Protein AF-A0AAE9ZGK3-F1 (afdb_monomer_lite)

Organism: NCBI:txid1866326

Radius of gyration: 27.63 Å; chains: 1; bounding box: 53×59×61 Å

Secondary structure (DSSP, 8-state):
----HHHHHHHHHHHHTT--HHHHHHHH-S--HHHHHHHHHHTT-------------------------PPP--------------------TTS--B-TTT--TTB---EES-TTSTT-EE--PBPPTTSSS-HHHHHHH---------------THHHHTTTTT-

InterPro domains:
  IPR011681 GcrA cell cycle regulator [PF07750] (1-151)

pLDDT: mean 72.18, std 19.48, range [35.88, 93.75]

Foldseek 3Di:
DDCDPVNVVLLVVVVVVVDQLCVSCVVSDPDHSVNSVVSCVVVVVPDDDDPPDPPPDDDDDDDDDDDDDDDPPPPPPPPPPPPPPPPDQPCPPVNDAAAPVNADQQFAQQWDDDPVDPPIGGSGHGPDVPGNHNPVVCPVVDDDPPPPPPPVPPPPPVVVVVVVVVD

Sequence (167 aa):
MAWTDERVELLKTLWAEGLSAAQIANKMGGVTRNAVIGKVHRLGLSGRATPAKPQRGCAPTAVRKEETVVKPERAELRPVIPEPDSIAPLVLDSGDKTTVNTIKNNMCKWPIGDPAKDDFHFCGQPAMVGKSYCSHHARMAFQPPQRRDRTEVRRPAAQLERRRAAG

Structure (mmCIF, N/CA/C/O backbone):
data_AF-A0AAE9ZGK3-F1
#
_entry.id   AF-A0AAE9ZGK3-F1
#
loop_
_atom_site.group_PDB
_atom_site.id
_atom_site.type_symbol
_atom_site.label_atom_id
_atom_site.label_alt_id
_atom_site.label_comp_id
_atom_site.label_asym_id
_atom_site.label_entity_id
_atom_site.label_seq_id
_atom_site.pdbx_PDB_ins_code
_atom_site.Cartn_x
_atom_site.Cartn_y
_atom_site.Cartn_z
_atom_site.occupancy
_atom_site.B_iso_or_equiv
_atom_site.auth_seq_id
_atom_site.auth_comp_id
_atom_site.auth_asym_id
_atom_site.auth_atom_id
_atom_site.pdbx_PDB_model_num
ATOM 1 N N . MET A 1 1 ? 4.025 3.286 21.930 1.00 57.56 1 MET A N 1
ATOM 2 C CA . MET A 1 1 ? 2.549 3.440 21.912 1.00 57.56 1 MET A CA 1
ATOM 3 C C . MET A 1 1 ? 1.913 2.086 21.647 1.00 57.56 1 MET A C 1
ATOM 5 O O . MET A 1 1 ? 1.696 1.725 20.497 1.00 57.56 1 MET A O 1
ATOM 9 N N . ALA A 1 2 ? 1.686 1.312 22.705 1.00 74.69 2 ALA A N 1
ATOM 10 C CA . ALA A 1 2 ? 1.022 0.020 22.605 1.00 74.69 2 ALA A CA 1
ATOM 11 C C . ALA A 1 2 ? -0.498 0.200 22.729 1.00 74.69 2 ALA A C 1
ATOM 13 O O . ALA A 1 2 ? -0.973 1.074 23.459 1.00 74.69 2 ALA A O 1
ATOM 14 N N . TRP A 1 3 ? -1.252 -0.620 22.000 1.00 82.25 3 TRP A N 1
ATOM 15 C CA . TRP A 1 3 ? -2.676 -0.812 22.250 1.00 82.25 3 TRP A CA 1
ATOM 16 C C . TRP A 1 3 ? -2.807 -1.685 23.495 1.00 82.25 3 TRP A C 1
ATOM 18 O O . TRP A 1 3 ? -2.799 -2.904 23.367 1.0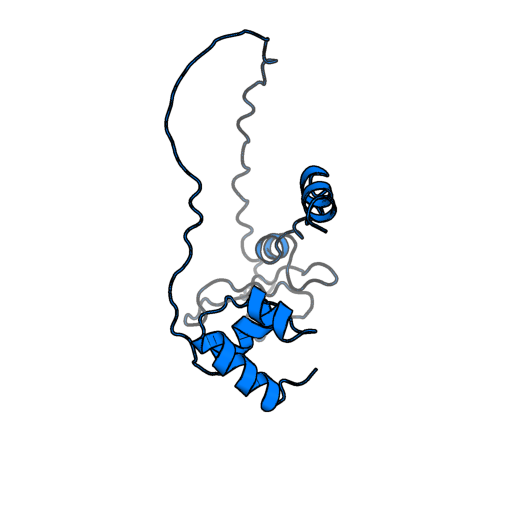0 82.25 3 TRP A O 1
ATOM 28 N N . THR A 1 4 ? -2.846 -1.055 24.668 1.00 90.88 4 THR A N 1
ATOM 29 C CA . THR A 1 4 ? -3.121 -1.734 25.940 1.00 90.88 4 THR A CA 1
ATOM 30 C C . THR A 1 4 ? -4.542 -2.290 25.936 1.00 90.88 4 THR A C 1
ATOM 32 O O . THR A 1 4 ? -5.416 -1.741 25.256 1.00 90.88 4 THR A O 1
ATOM 35 N N . ASP A 1 5 ? -4.782 -3.361 26.686 1.00 87.94 5 ASP A N 1
ATOM 36 C CA . ASP A 1 5 ? -6.101 -3.993 26.780 1.00 87.94 5 ASP A CA 1
ATOM 37 C C . ASP A 1 5 ? -7.182 -3.008 27.249 1.00 87.94 5 ASP A C 1
ATOM 39 O O . ASP A 1 5 ? -8.222 -2.905 26.603 1.00 87.94 5 ASP A O 1
ATOM 43 N N . GLU A 1 6 ? -6.872 -2.141 28.220 1.00 90.50 6 GLU A N 1
ATOM 44 C CA . GLU A 1 6 ? -7.752 -1.044 28.665 1.00 90.50 6 GLU A CA 1
ATOM 45 C C . GLU A 1 6 ? -8.191 -0.123 27.509 1.00 90.50 6 GLU A C 1
ATOM 47 O O . GLU A 1 6 ? -9.352 0.274 27.394 1.00 90.50 6 GLU A O 1
ATOM 52 N N . ARG A 1 7 ? -7.271 0.204 26.588 1.00 91.38 7 ARG A N 1
ATOM 53 C CA . ARG A 1 7 ? -7.578 1.035 25.410 1.00 91.38 7 ARG A CA 1
ATOM 54 C C . ARG A 1 7 ? -8.396 0.280 24.372 1.00 91.38 7 ARG A C 1
ATOM 56 O O . ARG A 1 7 ? -9.147 0.901 23.620 1.00 91.38 7 ARG A O 1
ATOM 63 N N . VAL A 1 8 ? -8.231 -1.037 24.287 1.00 92.06 8 VAL A N 1
ATOM 64 C CA . VAL A 1 8 ? -9.017 -1.894 23.394 1.00 92.06 8 VAL A CA 1
ATOM 65 C C . VAL A 1 8 ? -10.446 -2.049 23.907 1.00 92.06 8 VAL A C 1
ATOM 67 O O . VAL A 1 8 ? -11.375 -2.002 23.101 1.00 92.06 8 VAL A O 1
ATOM 70 N N . GLU A 1 9 ? -10.636 -2.185 25.215 1.00 93.00 9 GLU A N 1
ATOM 71 C CA . GLU A 1 9 ? -11.960 -2.202 25.841 1.00 93.00 9 GLU A CA 1
ATOM 72 C C . GLU A 1 9 ? -12.675 -0.865 25.663 1.00 93.00 9 GLU A C 1
ATOM 74 O O . GLU A 1 9 ? -13.785 -0.835 25.133 1.00 93.00 9 GLU A O 1
ATOM 79 N N . LEU A 1 10 ? -12.001 0.251 25.960 1.00 91.69 10 LEU A N 1
ATOM 80 C CA . LEU A 1 10 ? -12.545 1.590 25.721 1.00 91.69 10 LEU A CA 1
ATOM 81 C C . LEU A 1 10 ? -12.930 1.792 24.245 1.00 91.69 10 LEU A C 1
ATOM 83 O O . LEU A 1 10 ? -13.992 2.333 23.943 1.00 91.69 10 LEU A O 1
ATOM 87 N N . LEU A 1 11 ? -12.097 1.320 23.309 1.00 92.81 11 LEU A N 1
ATOM 88 C CA . LEU A 1 11 ? -12.406 1.345 21.880 1.00 92.81 11 LEU A CA 1
ATOM 89 C C . LEU A 1 11 ? -13.684 0.558 21.558 1.00 92.81 11 LEU A C 1
ATOM 91 O O . LEU A 1 11 ? -14.511 1.060 20.801 1.00 92.81 11 LEU A O 1
ATOM 95 N N . LYS A 1 12 ? -13.848 -0.652 22.107 1.00 91.81 12 LYS A N 1
ATOM 96 C CA . LYS A 1 12 ? -15.049 -1.481 21.904 1.00 91.81 12 LYS A CA 1
ATOM 97 C C . LYS A 1 12 ? -16.301 -0.777 22.427 1.00 91.81 12 LYS A C 1
ATOM 99 O O . LYS A 1 12 ? -17.287 -0.717 21.696 1.00 91.81 12 LYS A O 1
ATOM 104 N N . THR A 1 13 ? -16.238 -0.190 23.621 1.00 92.81 13 THR A N 1
ATOM 105 C CA . THR A 1 13 ? -17.356 0.550 24.228 1.00 92.81 13 THR A CA 1
ATOM 106 C C . THR A 1 13 ? -17.749 1.758 23.380 1.00 92.81 13 THR A C 1
ATOM 108 O O . THR A 1 13 ? -18.895 1.869 22.952 1.00 92.81 13 THR A O 1
ATOM 111 N N . LEU A 1 14 ? -16.786 2.613 23.020 1.00 91.25 14 LEU A N 1
ATOM 112 C CA . LEU A 1 14 ? -17.048 3.807 22.205 1.00 91.25 14 LEU A CA 1
ATOM 113 C C . LEU A 1 14 ? -17.508 3.462 20.776 1.00 91.25 14 LEU A C 1
ATOM 115 O O . LEU A 1 14 ? -18.253 4.219 20.150 1.00 91.25 14 LEU A O 1
ATOM 119 N N . TRP A 1 15 ? -17.054 2.329 20.239 1.00 89.38 15 TRP A N 1
ATOM 120 C CA . TRP A 1 15 ? -17.507 1.826 18.945 1.00 89.38 15 TRP A CA 1
ATOM 121 C C . TRP A 1 15 ? -18.947 1.305 19.010 1.00 89.38 15 TRP A C 1
ATOM 123 O O . TRP A 1 15 ? -19.732 1.598 18.108 1.00 89.38 15 TRP A O 1
ATOM 133 N N . ALA A 1 16 ? -19.317 0.608 20.089 1.00 88.44 16 ALA A N 1
ATOM 134 C CA . ALA A 1 16 ? -20.690 0.172 20.348 1.00 88.44 16 ALA A CA 1
ATOM 135 C C . ALA A 1 16 ? -21.645 1.362 20.561 1.00 88.44 16 ALA A C 1
ATOM 137 O O . ALA A 1 16 ? -22.758 1.352 20.039 1.00 88.44 16 ALA A O 1
ATOM 138 N N . GLU A 1 17 ? -21.178 2.435 21.213 1.00 89.12 17 GLU A N 1
ATOM 139 C CA . GLU A 1 17 ? -21.882 3.728 21.305 1.00 89.12 17 GLU A CA 1
ATOM 140 C C . GLU A 1 17 ? -22.095 4.398 19.929 1.00 89.12 17 GLU A C 1
ATOM 142 O O . GLU A 1 17 ? -22.883 5.336 19.794 1.00 89.12 17 GLU A O 1
ATOM 147 N N . GLY A 1 18 ? -21.414 3.928 18.877 1.00 88.25 18 GLY A N 1
ATOM 148 C CA . GLY A 1 18 ? -21.584 4.414 17.510 1.00 88.25 18 GLY A CA 1
ATOM 149 C C . GLY A 1 18 ? -20.804 5.687 17.185 1.00 88.25 18 GLY A C 1
ATOM 150 O O . GLY A 1 18 ? -21.135 6.372 16.211 1.00 88.25 18 GLY A O 1
ATOM 151 N N . LEU A 1 19 ? -19.775 6.012 17.972 1.00 88.94 19 LEU A N 1
ATOM 152 C CA . LEU A 1 19 ? -18.897 7.152 17.715 1.00 88.94 19 LEU A CA 1
ATOM 153 C C . LEU A 1 19 ? -18.053 6.926 16.456 1.00 88.94 19 LEU A C 1
ATOM 155 O O . LEU A 1 19 ? -17.596 5.824 16.154 1.00 88.94 19 LEU A O 1
ATOM 159 N N . SER A 1 20 ? -17.788 8.005 15.722 1.00 90.75 20 SER A N 1
ATOM 160 C CA . SER A 1 20 ? -16.892 7.943 14.568 1.00 90.75 20 SER A CA 1
ATOM 161 C C . SER A 1 20 ? -15.437 7.758 15.006 1.00 90.75 20 SER A C 1
ATOM 163 O O . SER A 1 20 ? -15.005 8.269 16.040 1.00 90.75 20 SER A O 1
ATOM 165 N N . ALA A 1 21 ? -14.621 7.119 14.163 1.00 90.56 21 ALA A N 1
ATOM 166 C CA . ALA A 1 21 ? -13.204 6.887 14.457 1.00 90.56 21 ALA A CA 1
ATOM 167 C C . ALA A 1 21 ? -12.408 8.167 14.796 1.00 90.56 21 ALA A C 1
ATOM 169 O O . ALA A 1 21 ? -11.432 8.109 15.539 1.00 90.56 21 ALA A O 1
ATOM 170 N N . ALA A 1 22 ? -12.815 9.329 14.268 1.00 89.38 22 ALA A N 1
ATOM 171 C CA . ALA A 1 22 ? -12.191 10.611 14.597 1.00 89.38 22 ALA A CA 1
ATOM 172 C C . ALA A 1 22 ? -12.549 11.086 16.017 1.00 89.38 22 ALA A C 1
ATOM 174 O O . ALA A 1 22 ? -11.681 11.566 16.740 1.00 89.38 22 ALA A O 1
ATOM 175 N N . GLN A 1 23 ? -13.804 10.912 16.440 1.00 91.50 23 GLN A N 1
ATOM 176 C CA . GLN A 1 23 ? -14.240 11.235 17.803 1.00 91.50 23 GLN A CA 1
ATOM 177 C C . GLN A 1 23 ? -13.585 10.309 18.830 1.00 91.50 23 GLN A C 1
ATOM 179 O O . GLN A 1 23 ? -13.132 10.775 19.873 1.00 91.50 23 GLN A O 1
ATOM 184 N N . ILE A 1 24 ? -13.475 9.019 18.508 1.00 92.38 24 ILE A N 1
ATOM 185 C CA . ILE A 1 24 ? -12.798 8.032 19.357 1.00 92.38 24 ILE A CA 1
ATOM 186 C C . ILE A 1 24 ? -11.315 8.387 19.514 1.00 92.38 24 ILE A C 1
ATOM 188 O O . ILE A 1 24 ? -10.791 8.364 20.623 1.00 92.38 24 ILE A O 1
ATOM 192 N N . ALA A 1 25 ? -10.646 8.785 18.428 1.00 92.06 25 ALA A N 1
ATOM 193 C CA . ALA A 1 25 ? -9.254 9.222 18.484 1.00 92.06 25 ALA A CA 1
ATOM 194 C C . ALA A 1 25 ? -9.052 10.430 19.420 1.00 92.06 25 ALA A C 1
ATOM 196 O O . ALA A 1 25 ? -8.116 10.440 20.220 1.00 92.06 25 ALA A O 1
ATOM 197 N N . ASN A 1 26 ? -9.968 11.405 19.372 1.00 91.69 26 ASN A N 1
ATOM 198 C CA . ASN A 1 26 ? -9.938 12.571 20.259 1.00 91.69 26 ASN A CA 1
ATOM 199 C C . ASN A 1 26 ? -10.180 12.196 21.730 1.00 91.69 26 ASN A C 1
ATOM 201 O O . ASN A 1 26 ? -9.506 12.737 22.600 1.00 91.69 26 ASN A O 1
ATOM 205 N N . LYS A 1 27 ? -11.105 11.264 22.012 1.00 89.69 27 LYS A N 1
ATOM 206 C CA . LYS A 1 27 ? -11.385 10.787 23.380 1.00 89.69 27 LYS A CA 1
ATOM 207 C C . LYS A 1 27 ? -10.231 9.973 23.975 1.00 89.69 27 LYS A C 1
ATOM 209 O O . LYS A 1 27 ? -9.929 10.131 25.149 1.00 89.69 27 LYS A O 1
ATOM 214 N N . MET A 1 28 ? -9.593 9.105 23.186 1.00 88.56 28 MET A N 1
ATOM 215 C CA . MET A 1 28 ? -8.525 8.221 23.680 1.00 88.56 28 MET A CA 1
ATOM 216 C C . MET A 1 28 ? -7.158 8.904 23.808 1.00 88.56 28 MET A C 1
ATOM 218 O O . MET A 1 28 ? -6.302 8.392 24.534 1.00 88.56 28 MET A O 1
ATOM 222 N N . GLY A 1 29 ? -6.948 10.019 23.095 1.00 87.88 29 GLY A N 1
ATOM 223 C CA . GLY A 1 29 ? -5.726 10.827 23.128 1.00 87.88 29 GLY A CA 1
ATOM 224 C C . GLY A 1 29 ? -4.482 10.108 22.583 1.00 87.88 29 GLY A C 1
ATOM 225 O O . GLY A 1 29 ? -4.248 8.928 22.825 1.00 87.88 29 GLY A O 1
ATOM 226 N N . GLY A 1 30 ? -3.636 10.795 21.812 1.00 87.62 30 GLY A N 1
ATOM 227 C CA . GLY A 1 30 ? -2.372 10.206 21.333 1.00 87.62 30 GLY A CA 1
ATOM 228 C C . GLY A 1 30 ? -2.521 9.032 20.349 1.00 87.62 30 GLY A C 1
ATOM 229 O O . GLY A 1 30 ? -1.564 8.297 20.121 1.00 87.62 30 GLY A O 1
ATOM 230 N N . VAL A 1 31 ? -3.703 8.853 19.753 1.00 90.00 31 VAL A N 1
ATOM 231 C CA . VAL A 1 31 ? -3.963 7.921 18.646 1.00 90.00 31 VAL A CA 1
ATOM 232 C C . VAL A 1 31 ? -4.606 8.679 17.487 1.00 90.00 31 VAL A C 1
ATOM 234 O O . VAL A 1 31 ? -5.396 9.595 17.691 1.00 90.00 31 VAL A O 1
ATOM 237 N N . THR A 1 32 ? -4.263 8.323 16.248 1.00 92.12 32 THR A N 1
ATOM 238 C CA . THR A 1 32 ? -4.848 8.958 15.057 1.00 92.12 32 THR A CA 1
ATOM 239 C C . THR A 1 32 ? -6.127 8.243 14.624 1.00 92.12 32 THR A C 1
ATOM 241 O O . THR A 1 32 ? -6.309 7.054 14.894 1.00 92.12 32 THR A O 1
ATOM 244 N N . ARG A 1 33 ? -6.995 8.930 13.865 1.00 92.12 33 ARG A N 1
ATOM 245 C CA . ARG A 1 33 ? -8.192 8.327 13.238 1.00 92.12 33 ARG A CA 1
ATOM 246 C C . ARG A 1 33 ? -7.866 7.010 12.519 1.00 92.12 33 ARG A C 1
ATOM 248 O O . ARG A 1 33 ? -8.598 6.035 12.654 1.00 92.12 33 ARG A O 1
ATOM 255 N N . ASN A 1 34 ? -6.764 6.976 11.768 1.00 93.62 34 ASN A N 1
ATOM 256 C CA . ASN A 1 34 ? -6.371 5.801 10.990 1.00 93.62 34 ASN A CA 1
ATOM 257 C C . ASN A 1 34 ? -5.897 4.649 11.884 1.00 93.62 34 ASN A C 1
ATOM 259 O O . ASN A 1 34 ? -6.162 3.492 11.566 1.00 93.62 34 ASN A O 1
ATOM 263 N N . ALA A 1 35 ? -5.253 4.950 13.017 1.00 92.94 35 ALA A N 1
ATOM 264 C CA . ALA A 1 35 ? -4.888 3.934 13.999 1.00 92.94 35 ALA A CA 1
ATOM 265 C C . ALA A 1 35 ? -6.136 3.253 14.584 1.00 92.94 35 ALA A C 1
ATOM 267 O O . ALA A 1 35 ? -6.162 2.029 14.695 1.00 92.94 35 ALA A O 1
ATOM 268 N N . VAL A 1 36 ? -7.183 4.031 14.886 1.00 92.19 36 VAL A N 1
ATOM 269 C CA . VAL A 1 36 ? -8.472 3.518 15.381 1.00 92.19 36 VAL A CA 1
ATOM 270 C C . VAL A 1 36 ? -9.141 2.613 14.345 1.00 92.19 36 VAL A C 1
ATOM 272 O O . VAL A 1 36 ? -9.451 1.467 14.660 1.00 92.19 36 VAL A O 1
ATOM 275 N N . ILE A 1 37 ? -9.287 3.074 13.095 1.00 91.50 37 ILE A N 1
ATOM 276 C CA . ILE A 1 37 ? -9.875 2.271 12.001 1.00 91.50 37 ILE A CA 1
ATOM 277 C C . ILE A 1 37 ? -9.100 0.961 11.821 1.00 91.50 37 ILE A C 1
ATOM 279 O O . ILE A 1 37 ? -9.689 -0.117 11.762 1.00 91.50 37 ILE A O 1
ATOM 283 N N . GLY A 1 38 ? -7.768 1.047 11.792 1.00 92.56 38 GLY A N 1
ATOM 284 C CA . GLY A 1 38 ? -6.907 -0.118 11.634 1.00 92.56 38 GLY A CA 1
ATOM 285 C C . GLY A 1 38 ? -6.995 -1.106 12.799 1.00 92.56 38 GLY A C 1
ATOM 286 O O . GLY A 1 38 ? -6.803 -2.299 12.577 1.00 92.56 38 GLY A O 1
ATOM 287 N N . LYS A 1 39 ? -7.271 -0.649 14.027 1.00 92.38 39 LYS A N 1
ATOM 288 C CA . LYS A 1 39 ? -7.459 -1.532 15.188 1.00 92.38 39 LYS A CA 1
ATOM 289 C C . LYS A 1 39 ? -8.847 -2.173 15.189 1.00 92.38 39 LYS A C 1
ATOM 291 O O . LYS A 1 39 ? -8.926 -3.379 15.384 1.00 92.38 39 LYS A O 1
ATOM 296 N N . VAL A 1 40 ? -9.904 -1.414 14.892 1.00 92.56 40 VAL A N 1
ATOM 297 C CA . VAL A 1 40 ? -11.282 -1.930 14.743 1.00 92.56 40 VAL A CA 1
ATOM 298 C C . VAL A 1 40 ? -11.343 -3.026 13.676 1.00 92.56 40 VAL A C 1
ATOM 300 O O . VAL A 1 40 ? -11.910 -4.086 13.928 1.00 92.56 40 VAL A O 1
ATOM 303 N N . HIS A 1 41 ? -10.696 -2.810 12.524 1.00 91.19 41 HIS A N 1
ATOM 304 C CA . HIS A 1 41 ? -10.648 -3.793 11.436 1.00 91.19 41 HIS A CA 1
ATOM 305 C C . HIS A 1 41 ? -9.899 -5.074 11.835 1.00 91.19 41 HIS A C 1
ATOM 307 O O . HIS A 1 41 ? -10.322 -6.170 11.492 1.00 91.19 41 HIS A O 1
ATOM 313 N N . ARG A 1 42 ? -8.806 -4.957 12.603 1.00 92.00 42 ARG A N 1
ATOM 314 C CA . ARG A 1 42 ? -8.065 -6.118 13.134 1.00 92.00 42 ARG A CA 1
ATOM 315 C C . ARG A 1 42 ? -8.839 -6.892 14.202 1.00 92.00 42 ARG A C 1
ATOM 317 O O . ARG A 1 42 ? -8.610 -8.082 14.355 1.00 92.00 42 ARG A O 1
ATOM 324 N N . LEU A 1 43 ? -9.723 -6.218 14.938 1.00 89.19 43 LEU A N 1
ATOM 325 C CA . LEU A 1 43 ? -10.587 -6.824 15.955 1.00 89.19 43 LEU A CA 1
ATOM 326 C C . LEU A 1 43 ? -11.885 -7.409 15.373 1.00 89.19 43 LEU A C 1
ATOM 328 O O . LEU A 1 43 ? -12.699 -7.915 16.137 1.00 89.19 43 LEU A O 1
ATOM 332 N N . GLY A 1 44 ? -12.110 -7.312 14.057 1.00 88.00 44 GLY A N 1
ATOM 333 C CA . GLY A 1 44 ? -13.315 -7.843 13.410 1.00 88.00 44 GLY A CA 1
ATOM 334 C C . GLY A 1 44 ? -14.612 -7.118 13.787 1.00 88.00 44 GLY A C 1
ATOM 335 O O . GLY A 1 44 ? -15.695 -7.615 13.510 1.00 88.00 44 GLY A O 1
ATOM 336 N N . LEU A 1 45 ? -14.532 -5.923 14.385 1.00 80.69 45 LEU A N 1
ATOM 337 C CA . LEU A 1 45 ? -15.695 -5.126 14.817 1.00 80.69 45 LEU A CA 1
ATOM 338 C C . LEU A 1 45 ? -16.363 -4.368 13.647 1.00 80.69 45 LEU A C 1
ATOM 340 O O . LEU A 1 45 ? -17.021 -3.340 13.831 1.00 80.69 45 LEU A O 1
ATOM 344 N N . SER A 1 46 ? -16.156 -4.839 12.417 1.00 66.19 46 SER A N 1
ATOM 345 C CA . SER A 1 46 ? -16.690 -4.259 11.187 1.00 66.19 46 SER A CA 1
ATOM 346 C C . SER A 1 46 ? -18.203 -4.469 11.116 1.00 66.19 46 SER A C 1
ATOM 348 O O . SER A 1 46 ? -18.671 -5.507 10.664 1.00 66.19 46 SER A O 1
ATOM 350 N N . GLY A 1 47 ? -18.962 -3.473 11.582 1.00 66.69 47 GLY A N 1
ATOM 351 C CA . GLY A 1 47 ? -20.419 -3.578 11.713 1.00 66.69 47 GLY A CA 1
ATOM 352 C C . GLY A 1 47 ? -21.179 -2.252 11.777 1.00 66.69 47 GLY A C 1
ATOM 353 O O . GLY A 1 47 ? -22.276 -2.204 12.318 1.00 66.69 47 GLY A O 1
ATOM 354 N N . ARG A 1 48 ? -20.636 -1.160 11.221 1.00 59.34 48 ARG A N 1
ATOM 355 C CA . ARG A 1 48 ? -21.426 0.052 10.937 1.00 59.34 48 ARG A CA 1
ATOM 356 C C . ARG A 1 48 ? -21.103 0.551 9.534 1.00 59.34 48 ARG A C 1
ATOM 358 O O . ARG A 1 48 ? -20.351 1.502 9.334 1.00 59.34 48 ARG A O 1
ATOM 365 N N . ALA A 1 49 ? -21.618 -0.172 8.547 1.00 47.25 49 ALA A N 1
ATOM 366 C CA . ALA A 1 49 ? -21.558 0.243 7.158 1.00 47.25 49 ALA A CA 1
ATOM 367 C C . ALA A 1 49 ? -22.580 1.363 6.924 1.00 47.25 49 ALA A C 1
ATOM 369 O O . ALA A 1 49 ? -23.738 1.118 6.613 1.00 47.25 49 ALA A O 1
ATOM 370 N N . THR A 1 50 ? -22.130 2.606 7.027 1.00 50.34 50 THR A N 1
ATOM 371 C CA . THR A 1 50 ? -22.642 3.657 6.148 1.00 50.34 50 THR A CA 1
ATOM 372 C C . THR A 1 50 ? -21.445 4.382 5.553 1.00 50.34 50 THR A C 1
ATOM 374 O O . THR A 1 50 ? -20.801 5.183 6.237 1.00 50.34 50 THR A O 1
ATOM 377 N N . PRO A 1 51 ? -21.094 4.125 4.280 1.00 46.66 51 PRO A N 1
ATOM 378 C CA . PRO A 1 51 ? -20.289 5.086 3.556 1.00 46.66 51 PRO A CA 1
ATOM 379 C C . PRO A 1 51 ? -21.139 6.352 3.443 1.00 46.66 51 PRO A C 1
ATOM 381 O O . PRO A 1 51 ? -22.125 6.388 2.708 1.00 46.66 51 PRO A O 1
ATOM 384 N N . ALA A 1 52 ? -20.784 7.392 4.196 1.00 45.22 52 ALA A N 1
ATOM 385 C CA . ALA A 1 52 ? -21.278 8.731 3.927 1.00 45.22 52 ALA A CA 1
ATOM 386 C C . ALA A 1 52 ? -20.782 9.107 2.526 1.00 45.22 52 ALA A C 1
ATOM 388 O O . ALA A 1 52 ? -19.639 9.526 2.335 1.00 45.22 52 ALA A O 1
ATOM 389 N N . LYS A 1 53 ? -21.636 8.869 1.528 1.00 48.88 53 LYS A N 1
ATOM 390 C CA . LYS A 1 53 ? -21.484 9.386 0.175 1.00 48.88 53 LYS A CA 1
ATOM 391 C C . LYS A 1 53 ? -21.253 10.892 0.329 1.00 48.88 53 LYS A C 1
ATOM 393 O O . LYS A 1 53 ? -22.083 11.541 0.966 1.00 48.88 53 LYS A O 1
ATOM 398 N N . PRO A 1 54 ? -20.155 11.475 -0.182 1.00 42.19 54 PRO A N 1
ATOM 399 C CA . PRO A 1 54 ? -20.061 12.920 -0.225 1.00 42.19 54 PRO A CA 1
ATOM 400 C C . PRO A 1 54 ? -21.189 13.397 -1.143 1.00 42.19 54 PRO A C 1
ATOM 402 O O . PRO A 1 54 ? -21.092 13.270 -2.364 1.00 42.19 54 PRO A O 1
ATOM 405 N N . GLN A 1 55 ? -22.283 13.899 -0.565 1.00 47.28 55 GLN A N 1
ATOM 406 C CA . GLN A 1 55 ? -23.255 14.695 -1.300 1.00 47.28 55 GLN A CA 1
ATOM 407 C C . GLN A 1 55 ? -22.540 15.983 -1.712 1.00 47.28 55 GLN A C 1
ATOM 409 O O . GLN A 1 55 ? -22.611 17.006 -1.039 1.00 47.28 55 GLN A O 1
ATOM 414 N N . ARG A 1 56 ? -21.829 15.936 -2.841 1.00 46.94 56 ARG A N 1
ATOM 415 C CA . ARG A 1 56 ? -21.736 17.122 -3.684 1.00 46.94 56 ARG A CA 1
ATOM 416 C C . ARG A 1 56 ? -23.150 17.317 -4.209 1.00 46.94 56 ARG A C 1
ATOM 418 O O . ARG A 1 56 ? -23.601 16.546 -5.053 1.00 46.94 56 ARG A O 1
ATOM 425 N N . GLY A 1 57 ? -23.871 18.254 -3.601 1.00 39.56 57 GLY A N 1
ATOM 426 C CA . GLY A 1 57 ? -25.177 18.673 -4.076 1.00 39.56 57 GLY A CA 1
ATOM 427 C C . GLY A 1 57 ? -25.057 19.066 -5.541 1.00 39.56 57 GLY A C 1
ATOM 428 O O . GLY A 1 57 ? -24.364 20.021 -5.880 1.00 39.56 57 GLY A O 1
ATOM 429 N N . CYS A 1 58 ? -25.694 18.286 -6.402 1.00 40.28 58 CYS A N 1
ATOM 430 C CA . CYS A 1 58 ? -26.091 18.744 -7.713 1.00 40.28 58 CYS A CA 1
ATOM 431 C C . CYS A 1 58 ? -27.459 19.395 -7.506 1.00 40.28 58 CYS A C 1
ATOM 433 O O . CYS A 1 58 ? -28.408 18.714 -7.123 1.00 40.28 58 CYS A O 1
ATOM 435 N N . ALA A 1 59 ? -27.535 20.708 -7.690 1.00 41.19 59 ALA A N 1
ATOM 436 C CA . ALA A 1 59 ? -28.787 21.399 -7.951 1.00 41.19 59 ALA A CA 1
ATOM 437 C C . ALA A 1 59 ? -28.627 22.075 -9.322 1.00 41.19 59 ALA A C 1
ATOM 439 O O . ALA A 1 59 ? -27.681 22.851 -9.494 1.00 41.19 59 ALA A O 1
ATOM 440 N N . PRO A 1 60 ? -29.472 21.749 -10.314 1.00 48.53 60 PRO A N 1
ATOM 441 C CA . PRO A 1 60 ? -29.442 22.379 -11.618 1.00 48.53 60 PRO A CA 1
ATOM 442 C C . PRO A 1 60 ? -30.312 23.634 -11.567 1.00 48.53 60 PRO A C 1
ATOM 444 O O . PRO A 1 60 ? -31.521 23.545 -11.394 1.00 48.53 60 PRO A O 1
ATOM 447 N N . THR A 1 61 ? -29.716 24.804 -11.760 1.00 38.75 61 THR A N 1
ATOM 448 C CA . THR A 1 61 ? -30.479 25.999 -12.135 1.00 38.75 61 THR A CA 1
ATOM 449 C C . THR A 1 61 ? -29.633 26.845 -13.061 1.00 38.75 61 THR A C 1
ATOM 451 O O . THR A 1 61 ? -28.648 27.462 -12.661 1.00 38.75 61 THR A O 1
ATOM 454 N N . ALA A 1 62 ? -30.029 26.821 -14.328 1.00 48.88 62 ALA A N 1
ATOM 455 C CA . ALA A 1 62 ? -29.617 27.776 -15.329 1.00 48.88 62 ALA A CA 1
ATOM 456 C C . ALA A 1 62 ? -30.179 29.155 -14.972 1.00 48.88 62 ALA A C 1
ATOM 458 O O . ALA A 1 62 ? -31.389 29.282 -14.826 1.00 48.88 62 ALA A O 1
ATOM 459 N N . VAL A 1 63 ? -29.323 30.179 -14.928 1.00 41.16 63 VAL A N 1
ATOM 460 C CA . VAL A 1 63 ? -29.661 31.512 -15.442 1.00 41.16 63 VAL A CA 1
ATOM 461 C C . VAL A 1 63 ? -28.402 32.101 -16.077 1.00 41.16 63 VAL A C 1
ATOM 463 O O . VAL A 1 63 ? -27.389 32.338 -15.424 1.00 41.16 63 VAL A O 1
ATOM 466 N N . ARG A 1 64 ? -28.490 32.277 -17.393 1.00 49.62 64 ARG A N 1
ATOM 467 C CA . ARG A 1 64 ? -27.566 32.988 -18.277 1.00 49.62 64 ARG A CA 1
ATOM 468 C C . ARG A 1 64 ? -27.574 34.478 -17.928 1.00 49.62 64 ARG A C 1
ATOM 470 O O . ARG A 1 64 ? -28.646 35.074 -17.886 1.00 49.62 64 ARG A O 1
ATOM 477 N N . LYS A 1 65 ? -26.397 35.095 -17.809 1.00 35.88 65 LYS A N 1
ATOM 478 C CA . LYS A 1 65 ? -26.226 36.483 -18.244 1.00 35.88 65 LYS A CA 1
ATOM 479 C C . LYS A 1 65 ? -24.876 36.655 -18.933 1.00 35.88 65 LYS A C 1
ATOM 481 O O . LYS A 1 65 ? -23.826 36.347 -18.381 1.00 35.88 65 LYS A O 1
ATOM 486 N N . GLU A 1 66 ? -24.998 37.053 -20.187 1.00 45.66 66 GLU A N 1
ATOM 487 C CA . GLU A 1 66 ? -23.967 37.492 -21.113 1.00 45.66 66 GLU A CA 1
ATOM 488 C C . GLU A 1 66 ? -23.339 38.781 -20.585 1.00 45.66 66 GLU A C 1
ATOM 490 O O . GLU A 1 66 ? -24.066 39.738 -20.340 1.00 45.66 66 GLU A O 1
ATOM 495 N N . GLU A 1 67 ? -22.015 38.819 -20.450 1.00 45.56 67 GLU A N 1
ATOM 496 C CA . GLU A 1 67 ? -21.258 40.062 -20.572 1.00 45.56 67 GLU A CA 1
ATOM 497 C C . GLU A 1 67 ? -19.842 39.750 -21.070 1.00 45.56 67 GLU A C 1
ATOM 499 O O . GLU A 1 67 ? -19.150 38.837 -20.618 1.00 45.56 67 GLU A O 1
ATOM 504 N N . THR A 1 68 ? -19.498 40.470 -22.125 1.00 49.66 68 THR A N 1
ATO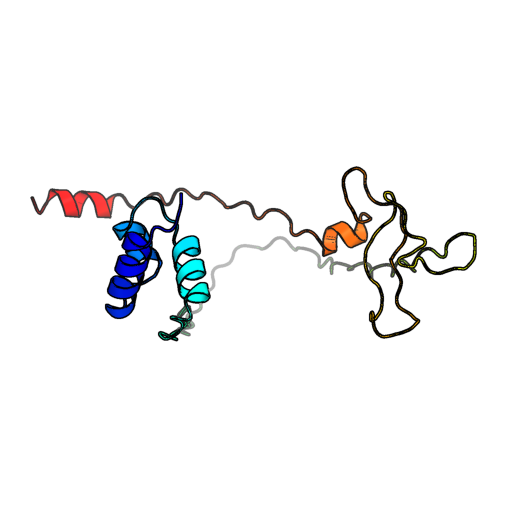M 505 C CA . THR A 1 68 ? -18.412 40.271 -23.074 1.00 49.66 68 THR A CA 1
ATOM 506 C C . THR A 1 68 ? -17.084 40.790 -22.539 1.00 49.66 68 THR A C 1
ATOM 508 O O . THR A 1 68 ? -16.973 41.984 -22.279 1.00 49.66 68 THR A O 1
ATOM 511 N N . VAL A 1 69 ? -16.045 39.949 -22.501 1.00 44.72 69 VAL A N 1
ATOM 512 C CA . VAL A 1 69 ? -14.646 40.400 -22.599 1.00 44.72 69 VAL A CA 1
ATOM 513 C C . VAL A 1 69 ? -13.868 39.400 -23.453 1.00 44.72 69 VAL A C 1
ATOM 515 O O . VAL A 1 69 ? -13.927 38.188 -23.253 1.00 44.72 69 VAL A O 1
ATOM 518 N N . VAL A 1 70 ? -13.184 39.950 -24.452 1.00 47.94 70 VAL A N 1
ATOM 519 C CA . VAL A 1 70 ? -12.468 39.278 -25.535 1.00 47.94 70 VAL A CA 1
ATOM 520 C C . VAL A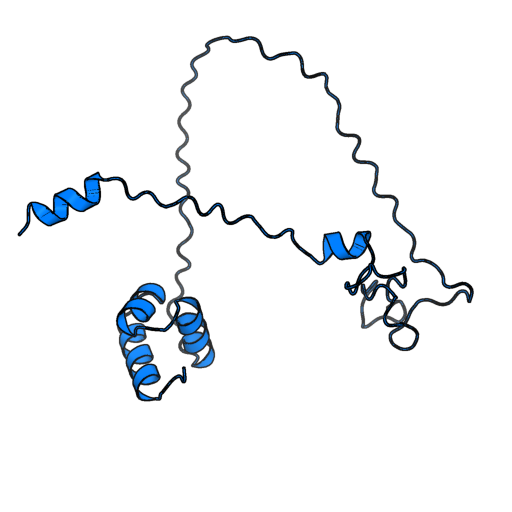 1 70 ? -11.438 38.285 -24.988 1.00 47.94 70 VAL A C 1
ATOM 522 O O . VAL A 1 70 ? -10.467 38.648 -24.329 1.00 47.94 70 VAL A O 1
ATOM 525 N N . LYS A 1 71 ? -11.667 37.007 -25.290 1.00 41.91 71 LYS A N 1
ATOM 526 C CA . LYS A 1 71 ? -10.724 35.903 -25.104 1.00 41.91 71 LYS A CA 1
ATOM 527 C C . LYS A 1 71 ? -9.634 36.053 -26.173 1.00 41.91 71 LYS A C 1
ATOM 529 O O . LYS A 1 71 ? -10.000 36.074 -27.347 1.00 41.91 71 LYS A O 1
ATOM 534 N N . PRO A 1 72 ? -8.334 36.149 -25.833 1.00 39.38 72 PRO A N 1
ATOM 535 C CA . PRO A 1 72 ? -7.314 36.074 -26.863 1.00 39.38 72 PRO A CA 1
ATOM 536 C C . PRO A 1 72 ? -7.453 34.714 -27.537 1.00 39.38 72 PRO A C 1
ATOM 538 O O . PRO A 1 72 ? -7.610 33.681 -26.875 1.00 39.38 72 PRO A O 1
ATOM 541 N N . GLU A 1 73 ? -7.472 34.765 -28.860 1.00 53.50 73 GLU A N 1
ATOM 542 C CA . GLU A 1 73 ? -7.520 33.647 -29.781 1.00 53.50 73 GLU A CA 1
ATOM 543 C C . GLU A 1 73 ? -6.375 32.685 -29.453 1.00 53.50 73 GLU A C 1
ATOM 545 O O . GLU A 1 73 ? -5.239 32.810 -29.906 1.00 53.50 73 GLU A O 1
ATOM 550 N N . ARG A 1 74 ? -6.662 31.731 -28.565 1.00 45.81 74 ARG A N 1
ATOM 551 C CA . ARG A 1 74 ? -5.814 30.572 -28.342 1.00 45.81 74 ARG A CA 1
ATOM 552 C C . ARG A 1 74 ? -6.029 29.698 -29.560 1.00 45.81 74 ARG A C 1
ATOM 554 O O . ARG A 1 74 ? -6.949 28.882 -29.563 1.00 45.81 74 ARG A O 1
ATOM 561 N N . ALA A 1 75 ? -5.190 29.930 -30.567 1.00 49.09 75 ALA A N 1
ATOM 562 C CA . ALA A 1 75 ? -4.942 29.006 -31.654 1.00 49.09 75 ALA A CA 1
ATOM 563 C C . ALA A 1 75 ? -5.035 27.577 -31.112 1.00 49.09 75 ALA A C 1
ATOM 565 O O . ALA A 1 75 ? -4.402 27.236 -30.102 1.00 49.09 75 ALA A O 1
ATOM 566 N N . GLU A 1 76 ? -5.890 26.778 -31.742 1.00 50.91 76 GLU A N 1
ATOM 567 C CA . GLU A 1 76 ? -6.035 25.357 -31.477 1.00 50.91 76 GLU A CA 1
ATOM 568 C C . GLU A 1 76 ? -4.728 24.642 -31.821 1.00 50.91 76 GLU A C 1
ATOM 570 O O . GLU A 1 76 ? -4.592 23.968 -32.836 1.00 50.91 76 GLU A O 1
ATOM 575 N N . LEU A 1 77 ? -3.749 24.725 -30.925 1.00 54.03 77 LEU A N 1
ATOM 576 C CA . LEU A 1 77 ? -2.794 23.649 -30.776 1.00 54.03 77 LEU A CA 1
ATOM 577 C C . LEU A 1 77 ? -3.551 22.538 -30.066 1.00 54.03 77 LEU A C 1
ATOM 579 O O . LEU A 1 77 ? -3.550 22.431 -28.836 1.00 54.03 77 LEU A O 1
ATOM 583 N N . ARG A 1 78 ? -4.241 21.724 -30.872 1.00 58.84 78 ARG A N 1
ATOM 584 C CA . ARG A 1 78 ? -4.537 20.341 -30.510 1.00 58.84 78 ARG A CA 1
ATOM 585 C C . ARG A 1 78 ? -3.229 19.806 -29.916 1.00 58.84 78 ARG A C 1
ATOM 587 O O . ARG A 1 78 ? -2.215 19.858 -30.615 1.00 58.84 78 ARG A O 1
ATOM 594 N N . PRO A 1 79 ? -3.185 19.385 -28.640 1.00 47.41 79 PRO A N 1
ATOM 595 C CA . PRO A 1 79 ? -2.001 18.722 -28.144 1.00 47.41 79 PRO A CA 1
ATOM 596 C C . PRO A 1 79 ? -1.877 17.482 -29.016 1.00 47.41 79 PRO A C 1
ATOM 598 O O . PRO A 1 79 ? -2.711 16.580 -28.932 1.00 47.41 79 PRO A O 1
ATOM 601 N N . VAL A 1 80 ? -0.889 17.471 -29.909 1.00 54.72 80 VAL A N 1
ATOM 602 C CA . VAL A 1 80 ? -0.371 16.222 -30.438 1.00 54.72 80 VAL A CA 1
ATOM 603 C C . VAL A 1 80 ? 0.156 15.540 -29.189 1.00 54.72 80 VAL A C 1
ATOM 605 O O . VAL A 1 80 ? 1.211 15.899 -28.678 1.00 54.72 80 VAL A O 1
ATOM 608 N N . ILE A 1 81 ? -0.663 14.673 -28.596 1.00 59.25 81 ILE A N 1
ATOM 609 C CA . ILE A 1 81 ? -0.159 13.648 -27.701 1.00 59.25 81 ILE A CA 1
ATOM 610 C C . ILE A 1 81 ? 0.779 12.881 -28.630 1.00 59.25 81 ILE A C 1
ATOM 612 O O . ILE A 1 81 ? 0.259 12.288 -29.578 1.00 59.25 81 ILE A O 1
ATOM 616 N N . PRO A 1 82 ? 2.119 12.969 -28.486 1.00 59.06 82 PRO A N 1
ATOM 617 C CA . PRO A 1 82 ? 2.955 12.029 -29.203 1.00 59.06 82 PRO A CA 1
ATOM 618 C C . PRO A 1 82 ? 2.431 10.666 -28.774 1.00 59.06 82 PRO A C 1
ATOM 620 O O . PRO A 1 82 ? 2.352 10.390 -27.570 1.00 59.06 82 PRO A O 1
ATOM 623 N N . GLU A 1 83 ? 1.939 9.894 -29.744 1.00 59.59 83 GLU A N 1
ATOM 624 C CA . GLU A 1 83 ? 1.606 8.495 -29.521 1.00 59.59 83 GLU A CA 1
ATOM 625 C C . GLU A 1 83 ? 2.787 7.929 -28.741 1.00 59.59 83 GLU A C 1
ATOM 627 O O . GLU A 1 83 ? 3.928 8.175 -29.146 1.00 59.59 83 GLU A O 1
ATOM 632 N N . PRO A 1 84 ? 2.561 7.363 -27.541 1.00 54.53 84 PRO A N 1
ATOM 633 C CA . PRO A 1 84 ? 3.671 6.960 -26.709 1.00 54.53 84 PRO A CA 1
ATOM 634 C C . PRO A 1 84 ? 4.460 5.977 -27.548 1.00 54.53 84 PRO A C 1
ATOM 636 O O . PRO A 1 84 ? 3.930 4.909 -27.850 1.00 54.53 84 PRO A O 1
ATOM 639 N N . ASP A 1 85 ? 5.678 6.369 -27.940 1.00 56.12 85 ASP A N 1
ATOM 640 C CA . ASP A 1 85 ? 6.663 5.456 -28.487 1.00 56.12 85 ASP A CA 1
ATOM 641 C C . ASP A 1 85 ? 6.648 4.284 -27.524 1.00 56.12 85 ASP A C 1
ATOM 643 O O . ASP A 1 85 ? 7.052 4.392 -26.360 1.00 56.12 85 ASP A O 1
ATOM 647 N N . SER A 1 86 ? 6.013 3.207 -27.964 1.00 54.50 86 SER A N 1
ATOM 648 C CA . SER A 1 86 ? 5.943 1.961 -27.248 1.00 54.50 86 SER A CA 1
ATOM 649 C C . SER A 1 86 ? 7.380 1.500 -27.232 1.00 54.50 86 SER A C 1
ATOM 651 O O . SER A 1 86 ? 7.857 0.919 -28.203 1.00 54.50 86 SER A O 1
ATOM 653 N N . ILE A 1 87 ? 8.099 1.887 -26.175 1.00 59.88 87 ILE A N 1
ATOM 654 C CA . ILE A 1 87 ? 9.474 1.482 -25.947 1.00 59.88 87 ILE A CA 1
ATOM 655 C C . ILE A 1 87 ? 9.388 -0.030 -25.848 1.00 59.88 87 ILE A C 1
ATOM 657 O O . ILE A 1 87 ? 8.960 -0.574 -24.825 1.00 59.88 87 ILE A O 1
ATOM 661 N N . ALA A 1 88 ? 9.717 -0.689 -26.957 1.00 58.22 88 ALA A N 1
ATOM 662 C CA . ALA A 1 88 ? 9.853 -2.122 -27.006 1.00 58.22 88 ALA A CA 1
ATOM 663 C C . ALA A 1 88 ? 10.795 -2.513 -25.858 1.00 58.22 88 ALA A C 1
ATOM 665 O O . ALA A 1 88 ? 11.777 -1.798 -25.611 1.00 58.22 88 ALA A O 1
ATOM 666 N N . PRO A 1 89 ? 10.494 -3.587 -25.111 1.00 52.34 89 PRO A N 1
ATOM 667 C CA . PRO A 1 89 ? 11.420 -4.102 -24.113 1.00 52.34 89 PRO A CA 1
ATOM 668 C C . PRO A 1 89 ? 12.811 -4.176 -24.753 1.00 52.34 89 PRO A C 1
ATOM 670 O O . PRO A 1 89 ? 12.918 -4.704 -25.860 1.00 52.34 89 PRO A O 1
ATOM 673 N N . LEU A 1 90 ? 13.858 -3.616 -24.121 1.00 52.47 90 LEU A N 1
ATOM 674 C CA . LEU A 1 90 ? 15.206 -3.857 -24.643 1.00 52.47 90 LEU A CA 1
ATOM 675 C C . LEU A 1 90 ? 15.403 -5.364 -24.583 1.00 52.47 90 LEU A C 1
ATOM 677 O O . LEU A 1 90 ? 15.435 -5.965 -23.507 1.00 52.47 90 LEU A O 1
ATOM 681 N N . VAL A 1 91 ? 15.503 -5.942 -25.767 1.00 52.38 91 VAL A N 1
ATOM 682 C CA . VAL A 1 91 ? 16.075 -7.253 -25.971 1.00 52.38 91 VAL A CA 1
ATOM 683 C C . VAL A 1 91 ? 17.517 -7.120 -25.487 1.00 52.38 91 VAL A C 1
ATOM 685 O O . VAL A 1 91 ? 18.250 -6.254 -25.964 1.00 52.38 91 VAL A O 1
ATOM 688 N N . LEU A 1 92 ? 17.890 -7.887 -24.460 1.00 54.22 92 LEU A N 1
ATOM 689 C CA . LEU A 1 92 ? 19.288 -7.988 -24.037 1.00 54.22 92 LEU A CA 1
ATOM 690 C C . LEU A 1 92 ? 20.127 -8.411 -25.251 1.00 54.22 92 LEU A C 1
ATOM 692 O O . LEU A 1 92 ? 19.616 -9.119 -26.116 1.00 54.22 92 LEU A O 1
ATOM 696 N N . ASP A 1 93 ? 21.414 -8.056 -25.300 1.00 53.62 93 ASP A N 1
ATOM 697 C CA . ASP A 1 93 ? 22.323 -8.429 -26.404 1.00 53.62 93 ASP A CA 1
ATOM 698 C C . ASP A 1 93 ? 22.361 -9.950 -26.692 1.00 53.62 93 ASP A C 1
ATOM 700 O O . ASP A 1 93 ? 22.824 -10.387 -27.740 1.00 53.62 93 ASP A O 1
ATOM 704 N N . SER A 1 94 ? 21.847 -10.764 -25.766 1.00 49.69 94 SER A N 1
ATOM 705 C CA . SER A 1 94 ? 21.714 -12.220 -25.858 1.00 49.69 94 SER A CA 1
ATOM 706 C C . SER A 1 94 ? 20.395 -12.721 -26.476 1.00 49.69 94 SER A C 1
ATOM 708 O O . SER A 1 94 ? 20.225 -13.926 -26.604 1.00 49.69 94 SER A O 1
ATOM 710 N N . GLY A 1 95 ? 19.448 -11.851 -26.847 1.00 55.56 95 GLY A N 1
ATOM 711 C CA . GLY A 1 95 ? 18.140 -12.257 -27.392 1.00 55.56 95 GLY A CA 1
ATOM 712 C C . GLY A 1 95 ? 17.112 -12.707 -26.342 1.00 55.56 95 GLY A C 1
ATOM 713 O O . GLY A 1 95 ? 15.947 -12.914 -26.678 1.00 55.56 95 GLY A O 1
ATOM 714 N N . ASP A 1 96 ? 17.515 -12.806 -25.072 1.00 60.44 96 ASP A N 1
ATOM 715 C CA . ASP A 1 96 ? 16.677 -13.301 -23.980 1.00 60.44 96 ASP A CA 1
ATOM 716 C C . ASP A 1 96 ? 15.887 -12.193 -23.267 1.00 60.44 96 ASP A C 1
ATOM 718 O O . ASP A 1 96 ? 16.348 -11.062 -23.077 1.00 60.44 96 ASP A O 1
ATOM 722 N N . LYS A 1 97 ? 14.680 -12.544 -22.808 1.00 72.94 97 LYS A N 1
ATOM 723 C CA . LYS A 1 97 ? 13.838 -11.682 -21.965 1.00 72.94 97 LYS A CA 1
ATOM 724 C C . LYS A 1 97 ? 14.417 -11.619 -20.547 1.00 72.94 97 LYS A C 1
ATOM 726 O O . LYS A 1 97 ? 14.909 -12.612 -20.016 1.00 72.94 97 LYS A O 1
ATOM 731 N N . THR A 1 98 ? 14.338 -10.459 -19.892 1.00 82.56 98 THR A N 1
ATOM 732 C CA . THR A 1 98 ? 14.816 -10.331 -18.503 1.00 82.56 98 THR A CA 1
ATOM 733 C C . THR A 1 98 ? 13.874 -11.095 -17.567 1.00 82.56 98 THR A C 1
ATOM 735 O O . THR A 1 98 ? 12.733 -10.691 -17.389 1.00 82.56 98 THR A O 1
ATOM 738 N N . THR A 1 99 ? 14.321 -12.179 -16.940 1.00 87.31 99 THR A N 1
ATOM 739 C CA . THR A 1 99 ? 13.519 -12.982 -16.001 1.00 87.31 99 THR A CA 1
ATOM 740 C C . THR A 1 99 ? 13.920 -12.692 -14.554 1.00 87.31 99 THR A C 1
ATOM 742 O O . THR A 1 99 ? 14.833 -11.905 -14.289 1.00 87.31 99 THR A O 1
ATOM 745 N N . VAL A 1 100 ? 13.245 -13.327 -13.588 1.00 86.75 100 VAL A N 1
ATOM 746 C CA . VAL A 1 100 ? 13.566 -13.199 -12.150 1.00 86.75 100 VAL A CA 1
ATOM 747 C C . VAL A 1 100 ? 15.036 -13.527 -11.867 1.00 86.75 100 VAL A C 1
ATOM 749 O O . VAL A 1 100 ? 15.645 -12.906 -11.000 1.00 86.75 100 VAL A O 1
ATOM 752 N N . ASN A 1 101 ? 15.622 -14.451 -12.630 1.00 87.19 101 ASN A N 1
ATOM 753 C CA . ASN A 1 101 ? 16.988 -14.915 -12.408 1.00 87.19 101 ASN A CA 1
ATOM 754 C C . ASN A 1 101 ? 18.043 -13.992 -13.032 1.00 87.19 101 ASN A C 1
ATOM 756 O O . ASN A 1 101 ? 19.161 -13.915 -12.530 1.00 87.19 101 ASN A O 1
ATOM 760 N N . THR A 1 102 ? 17.711 -13.284 -14.115 1.00 85.31 102 THR A N 1
ATOM 761 C CA . THR A 1 102 ? 18.688 -12.491 -14.881 1.00 85.31 102 THR A CA 1
ATOM 762 C C . THR A 1 102 ? 18.680 -11.000 -14.533 1.00 85.31 102 THR A C 1
ATOM 764 O O . THR A 1 102 ? 19.575 -10.262 -14.950 1.00 85.31 102 THR A O 1
ATOM 767 N N . ILE A 1 103 ? 17.715 -10.534 -13.730 1.00 88.25 103 ILE A N 1
ATOM 768 C CA . ILE A 1 103 ? 17.576 -9.116 -13.386 1.00 88.25 103 ILE A CA 1
ATOM 769 C C . ILE A 1 103 ? 18.585 -8.631 -12.330 1.00 88.25 103 ILE A C 1
ATOM 771 O O . ILE A 1 103 ? 18.589 -9.062 -11.179 1.00 88.25 103 ILE A O 1
ATOM 775 N N . LYS A 1 104 ? 19.399 -7.633 -12.690 1.00 87.62 104 LYS A N 1
ATOM 776 C CA . LYS A 1 104 ? 20.387 -7.001 -11.792 1.00 87.62 104 LYS A CA 1
ATOM 777 C C . LYS A 1 104 ? 19.801 -5.804 -11.022 1.00 87.62 104 LYS A C 1
ATOM 779 O O . LYS A 1 104 ? 18.696 -5.337 -11.302 1.00 87.62 104 LYS A O 1
ATOM 784 N N . ASN A 1 105 ? 20.537 -5.275 -10.039 1.00 88.31 105 ASN A N 1
ATOM 785 C CA . ASN A 1 105 ? 20.099 -4.126 -9.225 1.00 88.31 105 ASN A CA 1
ATOM 786 C C . ASN A 1 105 ? 19.945 -2.828 -10.030 1.00 88.31 105 ASN A C 1
ATOM 788 O O . ASN A 1 105 ? 19.058 -2.035 -9.730 1.00 88.31 105 ASN A O 1
ATOM 792 N N . ASN A 1 106 ? 20.758 -2.646 -11.071 1.00 89.19 106 ASN A N 1
ATOM 793 C CA . ASN A 1 106 ? 20.739 -1.450 -11.917 1.00 89.19 106 ASN A CA 1
ATOM 794 C C . ASN A 1 106 ? 19.772 -1.585 -13.107 1.00 89.19 106 ASN A C 1
ATOM 796 O O . ASN A 1 106 ? 19.860 -0.808 -14.053 1.00 89.19 106 ASN A O 1
ATOM 800 N N . MET A 1 107 ? 18.872 -2.572 -13.086 1.00 91.19 107 MET A N 1
ATOM 801 C CA . MET A 1 107 ? 17.905 -2.841 -14.151 1.00 91.19 107 MET A CA 1
ATOM 802 C C . MET A 1 107 ? 16.471 -2.620 -13.664 1.00 91.19 107 MET A C 1
ATOM 804 O O . MET A 1 107 ? 16.145 -2.811 -12.491 1.00 91.19 107 MET A O 1
ATOM 808 N N . CYS A 1 108 ? 15.601 -2.215 -14.582 1.00 92.44 108 CYS A N 1
ATOM 809 C CA . CYS A 1 108 ? 14.215 -1.875 -14.324 1.00 92.44 108 CYS A CA 1
ATOM 810 C C . CYS A 1 108 ? 13.400 -3.132 -14.016 1.00 92.44 108 CYS A C 1
ATOM 812 O O . CYS A 1 108 ? 13.212 -3.996 -14.873 1.00 92.44 108 CYS A O 1
ATOM 814 N N . LYS A 1 109 ? 12.856 -3.182 -12.796 1.00 93.75 109 LYS A N 1
ATOM 815 C CA . LYS A 1 109 ? 12.108 -4.327 -12.246 1.00 93.75 109 LYS A CA 1
ATOM 816 C C . LYS A 1 109 ? 10.610 -4.306 -12.557 1.00 93.75 109 LYS A C 1
ATOM 818 O O . LYS A 1 109 ? 9.818 -4.829 -11.782 1.00 93.75 109 LYS A O 1
ATOM 823 N N . TRP A 1 110 ? 10.199 -3.650 -13.640 1.00 92.69 110 TRP A N 1
ATOM 824 C CA . TRP A 1 110 ? 8.779 -3.545 -13.975 1.00 92.69 110 TRP A CA 1
ATOM 825 C C . TRP A 1 110 ? 8.273 -4.841 -14.620 1.00 92.69 110 TRP A C 1
ATOM 827 O O . TRP A 1 110 ? 8.865 -5.232 -15.628 1.00 92.69 110 TRP A O 1
ATOM 837 N N . PRO A 1 111 ? 7.238 -5.501 -14.068 1.00 92.44 111 PRO A N 1
ATOM 838 C CA . PRO A 1 111 ? 6.704 -6.742 -14.619 1.00 92.44 111 PRO A CA 1
ATOM 839 C C . PRO A 1 111 ? 5.899 -6.483 -15.898 1.00 92.44 111 PRO A C 1
ATOM 841 O O . PRO A 1 111 ? 5.057 -5.586 -15.947 1.00 92.44 111 PRO A O 1
ATOM 844 N N . ILE A 1 112 ? 6.156 -7.286 -16.924 1.00 89.38 112 ILE A N 1
ATOM 845 C CA . ILE A 1 112 ? 5.463 -7.300 -18.210 1.00 89.38 112 ILE A CA 1
ATOM 846 C C . ILE A 1 112 ? 4.898 -8.708 -18.406 1.00 89.38 112 ILE A C 1
ATOM 848 O O . ILE A 1 112 ? 5.607 -9.703 -18.253 1.00 89.38 112 ILE A O 1
ATOM 852 N N . GLY A 1 113 ? 3.611 -8.781 -18.738 1.00 88.81 113 GLY A N 1
ATOM 853 C CA . GLY A 1 113 ? 2.890 -10.044 -18.862 1.00 88.81 113 GLY A CA 1
ATOM 854 C C . GLY A 1 113 ? 2.274 -10.527 -17.547 1.00 88.81 113 GLY A C 1
ATOM 855 O O . GLY A 1 113 ? 2.186 -9.792 -16.563 1.00 88.81 113 GLY A O 1
ATOM 856 N N . ASP A 1 114 ? 1.802 -11.769 -17.564 1.00 86.44 114 ASP A N 1
ATOM 857 C CA . ASP A 1 114 ? 1.116 -12.418 -16.446 1.00 86.44 114 ASP A CA 1
ATOM 858 C C . ASP A 1 114 ? 2.070 -13.419 -15.771 1.00 86.44 114 ASP A C 1
ATOM 860 O O . ASP A 1 114 ? 2.605 -14.267 -16.484 1.00 86.44 114 ASP A O 1
ATOM 864 N N . PRO A 1 115 ? 2.274 -13.371 -14.438 1.00 87.38 115 PRO A N 1
ATOM 865 C CA . PRO A 1 115 ? 3.134 -14.313 -13.716 1.00 87.38 115 PRO A CA 1
ATOM 866 C C . PRO A 1 115 ? 2.802 -15.799 -13.918 1.00 87.38 115 PRO A C 1
ATOM 868 O O . PRO A 1 115 ? 3.659 -16.641 -13.665 1.00 87.38 115 PRO A O 1
ATOM 871 N N . ALA A 1 116 ? 1.578 -16.134 -14.338 1.00 87.44 116 ALA A N 1
ATOM 872 C CA . ALA A 1 116 ? 1.157 -17.509 -14.609 1.00 87.44 116 ALA A CA 1
ATOM 873 C C . ALA A 1 116 ? 1.491 -17.998 -16.034 1.00 87.44 116 ALA A C 1
ATOM 875 O O . ALA A 1 116 ? 1.199 -19.148 -16.357 1.00 87.44 116 ALA A O 1
ATOM 876 N N . LYS A 1 117 ? 2.058 -17.144 -16.897 1.00 86.06 117 LYS A N 1
ATOM 877 C CA . LYS A 1 117 ? 2.412 -17.469 -18.288 1.00 86.06 117 LYS A CA 1
ATOM 878 C C . LYS A 1 117 ? 3.927 -17.438 -18.491 1.00 86.06 117 LYS A C 1
ATOM 880 O O . LYS A 1 117 ? 4.613 -16.594 -17.922 1.00 86.06 117 LYS A O 1
ATOM 885 N N . ASP A 1 118 ? 4.426 -18.267 -19.407 1.00 82.38 118 ASP A N 1
ATOM 886 C CA . ASP A 1 118 ? 5.849 -18.316 -19.795 1.00 82.38 118 ASP A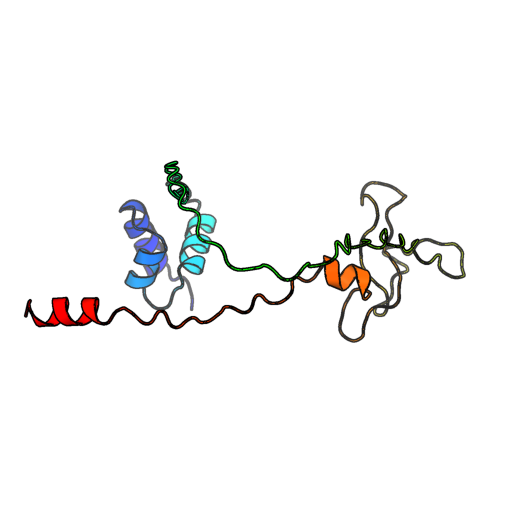 CA 1
ATOM 887 C C . ASP A 1 118 ? 6.372 -17.029 -20.462 1.00 82.38 118 ASP A C 1
ATOM 889 O O . ASP A 1 118 ? 7.573 -16.855 -20.650 1.00 82.38 118 ASP A O 1
ATOM 893 N N . ASP A 1 119 ? 5.482 -16.096 -20.808 1.00 84.69 119 ASP A N 1
ATOM 894 C CA . ASP A 1 119 ? 5.841 -14.783 -21.351 1.00 84.69 119 ASP A CA 1
ATOM 895 C C . ASP A 1 119 ? 6.118 -13.730 -20.260 1.00 84.69 119 ASP A C 1
ATOM 897 O O . ASP A 1 119 ? 6.330 -12.553 -20.557 1.00 84.69 119 ASP A O 1
ATOM 901 N N . PHE A 1 120 ? 6.106 -14.116 -18.981 1.00 89.06 120 PHE A N 1
ATOM 902 C CA . PHE A 1 120 ? 6.415 -13.199 -17.891 1.00 89.06 120 PHE A CA 1
ATOM 903 C C . PHE A 1 120 ? 7.882 -12.763 -17.918 1.00 89.06 120 PHE A C 1
ATOM 905 O O . PHE A 1 120 ? 8.805 -13.572 -17.787 1.00 89.06 120 PHE A O 1
ATOM 912 N N . HIS A 1 121 ? 8.103 -11.457 -18.018 1.00 90.19 121 HIS A N 1
ATOM 913 C CA . HIS A 1 121 ? 9.440 -10.882 -17.982 1.00 90.19 121 HIS A CA 1
ATOM 914 C C . HIS A 1 121 ? 9.437 -9.487 -17.362 1.00 90.19 121 HIS A C 1
ATOM 916 O O . HIS A 1 121 ? 8.402 -8.860 -17.154 1.00 90.19 121 HIS A O 1
ATOM 922 N N . PHE A 1 122 ? 10.621 -8.987 -17.043 1.00 91.75 122 PHE A N 1
ATOM 923 C CA . PHE A 1 122 ? 10.834 -7.632 -16.574 1.00 91.75 122 PHE A CA 1
ATOM 924 C C . PHE A 1 122 ? 11.337 -6.737 -17.701 1.00 91.75 122 PHE A C 1
ATOM 926 O O . PHE A 1 122 ? 11.998 -7.177 -18.638 1.00 91.75 122 PHE A O 1
ATOM 933 N N . CYS A 1 123 ? 11.066 -5.445 -17.569 1.00 89.62 123 CYS A N 1
ATOM 934 C CA . CYS A 1 123 ? 11.455 -4.428 -18.540 1.00 89.62 123 CYS A CA 1
ATOM 935 C C . CYS A 1 123 ? 12.969 -4.372 -18.845 1.00 89.62 123 CYS A C 1
ATOM 937 O O . CYS A 1 123 ? 13.355 -4.044 -19.966 1.00 89.62 123 CYS A O 1
ATOM 939 N N . GLY A 1 124 ? 13.832 -4.618 -17.856 1.00 87.00 124 GLY A N 1
ATOM 940 C CA . GLY A 1 124 ? 15.278 -4.773 -18.061 1.00 87.00 124 GLY A CA 1
ATOM 941 C C . GLY A 1 124 ? 16.080 -3.501 -18.394 1.00 87.00 124 GLY A C 1
ATOM 942 O O . GLY A 1 124 ? 17.298 -3.521 -18.253 1.00 87.00 124 GLY A O 1
ATOM 943 N N . GLN A 1 125 ? 15.434 -2.377 -18.743 1.00 87.50 125 GLN A N 1
ATOM 944 C CA . GLN A 1 125 ? 16.100 -1.080 -18.989 1.00 87.50 125 GLN A CA 1
ATOM 945 C C . GLN A 1 125 ? 17.017 -0.651 -17.833 1.00 87.50 125 GLN A C 1
ATOM 947 O O . GLN A 1 125 ? 16.698 -0.963 -16.686 1.00 87.50 125 GLN A O 1
ATOM 952 N N . PRO A 1 126 ? 18.058 0.171 -18.059 1.00 89.31 126 PRO A N 1
ATOM 953 C CA . PRO A 1 126 ? 18.819 0.767 -16.966 1.00 89.31 126 PRO A CA 1
ATOM 954 C C . PRO A 1 126 ? 17.899 1.546 -16.011 1.00 89.31 126 PRO A C 1
ATOM 956 O O . PRO A 1 126 ? 17.119 2.419 -16.411 1.00 89.31 126 PRO A O 1
ATOM 959 N N . ALA A 1 127 ? 17.959 1.193 -14.730 1.00 90.44 127 ALA A N 1
ATOM 960 C CA . ALA A 1 127 ? 17.225 1.883 -13.683 1.00 90.44 127 ALA A CA 1
ATOM 961 C C . ALA A 1 127 ? 17.868 3.248 -13.401 1.00 90.44 127 ALA A C 1
ATOM 963 O O . ALA A 1 127 ? 19.086 3.410 -13.479 1.00 90.44 127 ALA A O 1
ATOM 964 N N . MET A 1 128 ? 17.046 4.244 -13.058 1.00 86.88 128 MET A N 1
ATOM 965 C CA . MET A 1 128 ? 17.579 5.542 -12.638 1.00 86.88 128 MET A CA 1
ATOM 966 C C . MET A 1 128 ? 18.319 5.402 -11.302 1.00 86.88 128 MET A C 1
ATOM 968 O O . MET A 1 128 ? 17.907 4.626 -10.441 1.00 86.88 128 MET A O 1
ATOM 972 N N . VAL A 1 129 ? 19.380 6.187 -11.100 1.00 89.25 129 VAL A N 1
ATOM 973 C CA . VAL A 1 129 ? 20.173 6.162 -9.860 1.00 89.25 129 VAL A CA 1
ATOM 974 C C . VAL A 1 129 ? 19.266 6.366 -8.640 1.00 89.25 129 VAL A C 1
ATOM 976 O O . VAL A 1 129 ? 18.474 7.308 -8.585 1.00 89.25 129 VAL A O 1
ATOM 979 N N . GLY A 1 130 ? 19.354 5.449 -7.673 1.00 88.19 130 GLY A N 1
ATOM 980 C CA . GLY A 1 130 ? 18.535 5.470 -6.456 1.00 88.19 130 GLY A CA 1
ATOM 981 C C . GLY A 1 130 ? 17.063 5.076 -6.649 1.00 88.19 130 GLY A C 1
ATOM 982 O O . GLY A 1 130 ? 16.259 5.278 -5.739 1.00 88.19 130 GLY A O 1
ATOM 983 N N . LYS A 1 131 ? 16.675 4.532 -7.810 1.00 88.00 131 LYS A N 1
ATOM 984 C CA . LYS A 1 131 ? 15.312 4.057 -8.097 1.00 88.00 131 LYS A CA 1
ATOM 985 C C . LYS A 1 131 ? 15.335 2.635 -8.659 1.00 88.00 131 LYS A C 1
ATOM 987 O O . LYS A 1 131 ? 16.286 2.227 -9.305 1.00 88.00 131 LYS A O 1
ATOM 992 N N . SER A 1 132 ? 14.242 1.899 -8.461 1.00 91.31 132 SER A N 1
ATOM 993 C CA . SER A 1 132 ? 14.102 0.502 -8.916 1.00 91.31 132 SER A CA 1
ATOM 994 C C . SER A 1 132 ? 13.634 0.352 -10.371 1.00 91.31 132 SER A C 1
ATOM 996 O O . SER A 1 132 ? 13.509 -0.762 -10.883 1.00 91.31 132 SER A O 1
ATOM 998 N N . TYR A 1 133 ? 13.323 1.467 -11.033 1.00 93.06 133 TYR A N 1
ATOM 999 C CA . TYR A 1 133 ? 12.696 1.502 -12.352 1.00 93.06 133 TYR A CA 1
ATOM 1000 C C . TYR A 1 133 ? 13.380 2.532 -13.263 1.00 93.06 133 TYR A C 1
ATOM 1002 O O . TYR A 1 133 ? 13.978 3.500 -12.781 1.00 93.06 133 TYR A O 1
ATOM 1010 N N . CYS A 1 134 ? 13.277 2.339 -14.582 1.00 91.44 134 CYS A N 1
ATOM 1011 C CA . CYS A 1 134 ? 13.700 3.326 -15.579 1.00 91.44 134 CYS A CA 1
ATOM 1012 C C . CYS A 1 134 ? 12.799 4.574 -15.546 1.00 91.44 134 CYS A C 1
ATOM 1014 O O . CYS A 1 134 ? 11.771 4.591 -14.867 1.00 91.44 134 CYS A O 1
ATOM 1016 N N . SER A 1 135 ? 13.153 5.627 -16.287 1.00 88.44 135 SER A N 1
ATOM 1017 C CA . SER A 1 135 ? 12.406 6.898 -16.300 1.00 88.44 135 SER A CA 1
ATOM 1018 C C . SER A 1 135 ? 10.923 6.740 -16.659 1.00 88.44 135 SER A C 1
ATOM 1020 O O . SER A 1 135 ? 10.062 7.387 -16.062 1.00 88.44 135 SER A O 1
ATOM 1022 N N . HIS A 1 136 ? 10.609 5.847 -17.597 1.00 89.38 136 HIS A N 1
ATOM 1023 C CA . HIS A 1 136 ? 9.244 5.543 -18.009 1.00 89.38 136 HIS A CA 1
ATOM 1024 C C . HIS A 1 136 ? 8.453 4.860 -16.882 1.00 89.38 136 HIS A C 1
ATOM 1026 O O . HIS A 1 136 ? 7.473 5.411 -16.381 1.00 89.38 136 HIS A O 1
ATOM 1032 N N . HIS A 1 137 ? 8.941 3.715 -16.404 1.00 92.06 137 HIS A N 1
ATOM 1033 C CA . HIS A 1 137 ? 8.274 2.931 -15.362 1.00 92.06 137 HIS A CA 1
ATOM 1034 C C . HIS A 1 137 ? 8.247 3.628 -13.998 1.00 92.06 137 HIS A C 1
ATOM 1036 O O . HIS A 1 137 ? 7.304 3.454 -13.232 1.00 92.06 137 HIS A O 1
ATOM 1042 N N . ALA A 1 138 ? 9.218 4.493 -13.700 1.00 91.69 138 ALA A N 1
ATOM 1043 C CA . ALA A 1 138 ? 9.192 5.317 -12.498 1.00 91.69 138 ALA A CA 1
ATOM 1044 C C . ALA A 1 138 ? 8.021 6.315 -12.504 1.00 91.69 138 ALA A C 1
ATOM 1046 O O . ALA A 1 138 ? 7.411 6.523 -11.459 1.00 91.69 138 ALA A O 1
ATOM 1047 N N . ARG A 1 139 ? 7.672 6.906 -13.656 1.00 88.25 139 ARG A N 1
ATOM 1048 C CA . ARG A 1 139 ? 6.509 7.809 -13.763 1.00 88.25 139 ARG A CA 1
ATOM 1049 C C . ARG A 1 139 ? 5.182 7.078 -13.574 1.00 88.25 139 ARG A C 1
ATOM 1051 O O . ARG A 1 139 ? 4.242 7.672 -13.062 1.00 88.25 139 ARG A O 1
ATOM 1058 N N . MET A 1 140 ? 5.116 5.807 -13.963 1.00 88.56 140 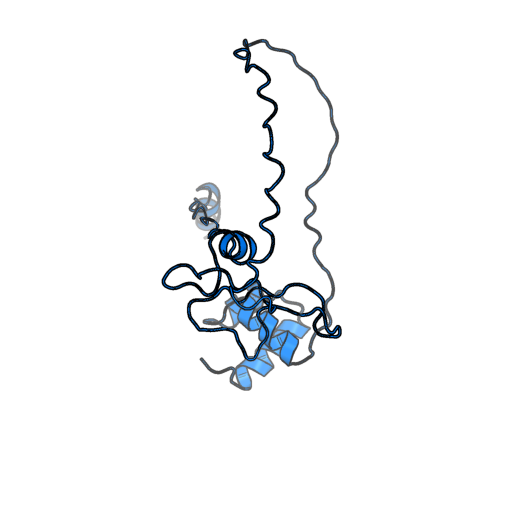MET A N 1
ATOM 1059 C CA . MET A 1 140 ? 3.923 4.983 -13.758 1.00 88.56 140 MET A CA 1
ATOM 1060 C C . MET A 1 140 ? 3.813 4.476 -12.316 1.00 88.56 140 MET A C 1
ATOM 1062 O O . MET A 1 140 ? 2.723 4.461 -11.754 1.00 88.56 140 MET A O 1
ATOM 1066 N N . ALA A 1 141 ? 4.938 4.097 -11.701 1.00 90.25 141 ALA A N 1
ATOM 1067 C CA . ALA A 1 141 ? 4.973 3.572 -10.336 1.00 90.25 141 ALA A CA 1
ATOM 1068 C C . ALA A 1 141 ? 4.723 4.646 -9.269 1.00 90.25 141 ALA A C 1
ATOM 1070 O O . ALA A 1 141 ? 4.041 4.403 -8.273 1.00 90.25 141 ALA A O 1
ATOM 1071 N N . PHE A 1 142 ? 5.344 5.817 -9.432 1.00 88.44 142 PHE A N 1
ATOM 1072 C CA . PHE A 1 142 ? 5.389 6.842 -8.398 1.00 88.44 142 PHE A CA 1
ATOM 1073 C C . PHE A 1 142 ? 4.456 7.994 -8.752 1.00 88.44 142 PHE A C 1
ATOM 1075 O O . PHE A 1 142 ? 4.676 8.715 -9.724 1.00 88.44 142 PHE A O 1
ATOM 1082 N N . GLN A 1 143 ? 3.445 8.221 -7.915 1.00 81.69 143 GLN A N 1
ATOM 1083 C CA . GLN A 1 143 ? 2.659 9.445 -7.997 1.00 81.69 143 GLN A CA 1
ATOM 1084 C C . GLN A 1 143 ? 3.506 10.631 -7.523 1.00 81.69 143 GLN A C 1
ATOM 1086 O O . GLN A 1 143 ? 4.235 10.503 -6.530 1.00 81.69 143 GLN A O 1
ATOM 1091 N N . PRO A 1 144 ? 3.419 11.796 -8.191 1.00 77.19 144 PRO A N 1
ATOM 1092 C CA . PRO A 1 144 ? 4.058 12.994 -7.679 1.00 77.19 144 PRO A CA 1
ATOM 1093 C C . PRO A 1 144 ? 3.495 13.280 -6.283 1.00 77.19 144 PRO A C 1
ATOM 1095 O O . PRO A 1 144 ? 2.285 13.125 -6.075 1.00 77.19 144 PRO A O 1
ATOM 1098 N N . PRO A 1 145 ? 4.336 13.690 -5.317 1.00 72.31 145 PRO A N 1
ATOM 1099 C CA . PRO A 1 145 ? 3.840 14.074 -4.010 1.00 72.31 145 PRO A CA 1
ATOM 1100 C C . PRO A 1 145 ? 2.834 15.198 -4.227 1.00 72.31 145 PRO A C 1
ATOM 1102 O O . PRO A 1 145 ? 3.196 16.290 -4.671 1.00 72.31 145 PRO A O 1
ATOM 1105 N N . GLN A 1 146 ? 1.557 14.921 -3.958 1.00 70.44 146 GLN A N 1
ATOM 1106 C CA . GLN A 1 146 ? 0.560 15.974 -3.955 1.00 70.44 146 GLN A CA 1
ATOM 1107 C C . GLN A 1 146 ? 1.048 16.986 -2.933 1.00 70.44 146 GLN A C 1
ATOM 1109 O O . GLN A 1 146 ? 1.214 16.652 -1.754 1.00 70.44 146 GLN A O 1
ATOM 1114 N N . ARG A 1 147 ? 1.325 18.213 -3.386 1.00 64.12 147 ARG A N 1
ATOM 1115 C CA . ARG A 1 147 ? 1.473 19.320 -2.456 1.00 64.12 147 ARG A CA 1
ATOM 1116 C C . ARG A 1 147 ? 0.148 19.350 -1.718 1.00 64.12 147 ARG A C 1
ATOM 1118 O O . ARG A 1 147 ? -0.875 19.727 -2.282 1.00 64.12 147 ARG A O 1
ATOM 1125 N N . ARG A 1 148 ? 0.153 18.869 -0.475 1.00 57.78 148 ARG A N 1
ATOM 1126 C CA . ARG A 1 148 ? -0.844 19.292 0.488 1.00 57.78 148 ARG A CA 1
ATOM 1127 C C . ARG A 1 148 ? -0.619 20.782 0.548 1.00 57.78 148 ARG A C 1
ATOM 1129 O O . ARG A 1 148 ? 0.329 21.226 1.193 1.00 57.78 148 ARG A O 1
ATOM 1136 N N . ASP A 1 149 ? -1.418 21.513 -0.218 1.00 56.34 149 ASP A N 1
ATOM 1137 C CA . ASP A 1 149 ? -1.670 22.897 0.081 1.00 56.34 149 ASP A CA 1
ATOM 1138 C C . ASP A 1 149 ? -2.145 22.841 1.526 1.00 56.34 149 ASP A C 1
ATOM 1140 O O . ASP A 1 149 ? -3.252 22.396 1.846 1.00 56.34 149 ASP A O 1
ATOM 1144 N N . ARG A 1 150 ? -1.212 23.123 2.436 1.00 48.44 150 ARG A N 1
ATOM 1145 C CA . ARG A 1 150 ? -1.508 23.406 3.823 1.00 48.44 150 ARG A CA 1
ATOM 1146 C C . ARG A 1 150 ? -2.122 24.790 3.764 1.00 48.44 150 ARG A C 1
ATOM 1148 O O . ARG A 1 150 ? -1.548 25.730 4.301 1.00 48.44 150 ARG A O 1
ATOM 1155 N N . THR A 1 151 ? -3.254 24.899 3.067 1.00 47.56 151 THR A N 1
ATOM 1156 C CA . THR A 1 151 ? -4.162 26.008 3.177 1.00 47.56 151 THR A CA 1
ATOM 1157 C C . THR A 1 151 ? -4.484 25.939 4.644 1.00 47.56 151 THR A C 1
ATOM 1159 O O . THR A 1 151 ? -5.181 25.032 5.109 1.00 47.56 151 THR A O 1
ATOM 1162 N N . GLU A 1 152 ? -3.799 26.790 5.405 1.00 51.88 152 GLU A N 1
ATOM 1163 C CA . GLU A 1 152 ? -4.205 27.152 6.734 1.00 51.88 152 GLU A CA 1
ATOM 1164 C C . GLU A 1 152 ? -5.705 27.288 6.616 1.00 51.88 152 GLU A C 1
ATOM 1166 O O . GLU A 1 152 ? -6.208 28.152 5.894 1.00 51.88 152 GLU A O 1
ATOM 1171 N N . VAL A 1 153 ? -6.419 26.350 7.236 1.00 50.94 153 VAL A N 1
ATOM 1172 C CA . VAL A 1 153 ? -7.832 26.516 7.504 1.00 50.94 153 VAL A CA 1
ATOM 1173 C C . VAL A 1 153 ? -7.839 27.692 8.459 1.00 50.94 153 VAL A C 1
ATOM 1175 O O . VAL A 1 153 ? -7.795 27.539 9.680 1.00 50.94 153 VAL A O 1
ATOM 1178 N N . ARG A 1 154 ? -7.761 28.888 7.879 1.00 54.72 154 ARG A N 1
ATOM 1179 C CA . ARG A 1 154 ? -7.898 30.160 8.538 1.00 54.72 154 ARG A CA 1
ATOM 1180 C C . ARG A 1 154 ? -9.351 30.129 8.944 1.00 54.72 154 ARG A C 1
ATOM 1182 O O . ARG A 1 154 ? -10.244 30.408 8.148 1.00 54.72 154 ARG A O 1
ATOM 1189 N N . ARG A 1 155 ? -9.578 29.597 10.148 1.00 48.34 155 ARG A N 1
ATOM 1190 C CA . ARG A 1 155 ? -10.895 29.519 10.766 1.00 48.34 155 ARG A CA 1
ATOM 1191 C C . ARG A 1 155 ? -11.481 30.920 10.603 1.00 48.34 155 ARG A C 1
ATOM 1193 O O . ARG A 1 155 ? -10.820 31.870 11.030 1.00 48.34 155 ARG A O 1
ATOM 1200 N N . PRO A 1 156 ? -12.638 31.086 9.944 1.00 48.25 156 PRO A N 1
ATOM 1201 C CA . PRO A 1 156 ? -13.249 32.398 9.875 1.00 48.25 156 PRO A CA 1
ATOM 1202 C C . PRO A 1 156 ? -13.437 32.885 11.315 1.00 48.25 156 PRO A C 1
ATOM 1204 O O . PRO A 1 156 ? -13.960 32.154 12.162 1.00 48.25 156 PRO A O 1
ATOM 1207 N N . ALA A 1 157 ? -12.949 34.095 11.598 1.00 51.12 157 ALA A N 1
ATOM 1208 C CA . ALA A 1 157 ? -12.908 34.697 12.934 1.00 51.12 157 ALA A CA 1
ATOM 1209 C C . ALA A 1 157 ? -14.275 34.672 13.657 1.00 51.12 157 ALA A C 1
ATOM 1211 O O . ALA A 1 157 ? -14.331 34.628 14.883 1.00 51.12 157 ALA A O 1
ATOM 1212 N N . ALA A 1 158 ? -15.367 34.548 12.899 1.00 48.78 158 ALA A N 1
ATOM 1213 C CA . ALA A 1 158 ? -16.740 34.445 13.381 1.00 48.78 158 ALA A CA 1
ATOM 1214 C C . ALA A 1 158 ? -17.034 33.260 14.330 1.00 48.78 158 ALA A C 1
ATOM 1216 O O . ALA A 1 158 ? -18.041 33.289 15.039 1.00 48.78 158 ALA A O 1
ATOM 1217 N N . GLN A 1 159 ? -16.207 32.203 14.369 1.00 51.78 159 GLN A N 1
ATOM 1218 C CA . GLN A 1 159 ? -16.451 31.057 15.265 1.00 51.78 159 GLN A CA 1
ATOM 1219 C C . GLN A 1 159 ? -15.819 31.220 16.660 1.00 51.78 159 GLN A C 1
ATOM 1221 O O . GLN A 1 159 ? -16.214 30.519 17.594 1.00 51.78 159 GLN A O 1
ATOM 1226 N N . LEU A 1 160 ? -14.854 32.134 16.825 1.00 49.47 160 LEU A N 1
ATOM 1227 C CA . LEU A 1 160 ? -14.215 32.391 18.122 1.00 49.47 160 LEU A CA 1
ATOM 1228 C C . LEU A 1 160 ? -15.070 33.326 18.997 1.00 49.47 160 LEU A C 1
ATOM 1230 O O . LEU A 1 160 ? -15.155 33.119 20.205 1.00 49.47 160 LEU A O 1
ATOM 1234 N N . GLU A 1 161 ? -15.767 34.289 18.389 1.00 51.88 161 GLU A N 1
ATOM 1235 C CA . GLU A 1 161 ? -16.581 35.281 19.111 1.00 51.88 161 GLU A CA 1
ATOM 1236 C C . GLU A 1 161 ? -17.851 34.682 19.731 1.00 51.88 161 GLU A C 1
ATOM 1238 O O . GLU A 1 161 ? -18.212 35.019 20.857 1.00 51.88 161 GLU A O 1
ATOM 1243 N N . ARG A 1 162 ? -18.466 33.681 19.085 1.00 53.84 162 ARG A N 1
ATOM 1244 C CA . ARG A 1 162 ? -19.648 32.982 19.632 1.00 53.84 162 ARG A CA 1
ATOM 1245 C C . ARG A 1 162 ? -19.361 32.181 20.907 1.00 53.84 162 ARG A C 1
ATOM 1247 O O . ARG A 1 162 ? -20.290 31.865 21.636 1.00 53.84 162 ARG A O 1
ATOM 1254 N N . ARG A 1 163 ? -18.095 31.849 21.187 1.00 56.72 163 ARG A N 1
ATOM 1255 C CA . ARG A 1 163 ? -17.692 31.142 22.418 1.00 56.72 163 ARG A CA 1
ATOM 1256 C C . ARG A 1 163 ? -17.357 32.088 23.572 1.00 56.72 163 ARG A C 1
ATOM 1258 O O . ARG A 1 163 ? -17.282 31.623 24.700 1.00 56.72 163 ARG A O 1
ATOM 1265 N N . ARG A 1 164 ? -17.146 33.380 23.298 1.00 55.16 164 ARG A N 1
ATOM 1266 C CA . ARG A 1 164 ? -16.905 34.412 24.321 1.00 55.16 164 ARG A CA 1
ATOM 1267 C C . ARG A 1 164 ? -18.186 35.087 24.810 1.00 55.16 164 ARG A C 1
ATOM 1269 O O . ARG A 1 164 ? -18.182 35.606 25.910 1.00 55.16 164 ARG A O 1
ATOM 1276 N N . ALA A 1 165 ? -19.261 35.054 24.023 1.00 51.19 165 ALA A N 1
ATOM 1277 C CA . ALA A 1 165 ? -20.555 35.636 24.392 1.00 51.19 165 ALA A CA 1
ATOM 1278 C C . ALA A 1 165 ? -21.491 34.673 25.158 1.00 51.19 165 ALA A C 1
ATOM 1280 O O . ALA A 1 165 ? -22.632 35.024 25.428 1.00 51.19 165 ALA A O 1
ATOM 1281 N N . ALA A 1 166 ? -21.035 33.453 25.462 1.00 51.94 166 ALA A N 1
ATOM 1282 C CA . ALA A 1 166 ? -21.806 32.426 26.172 1.00 51.94 166 ALA A CA 1
ATOM 1283 C C . ALA A 1 166 ? -21.120 31.966 27.475 1.00 51.94 166 ALA A C 1
ATOM 1285 O O . ALA A 1 166 ? -21.347 30.842 27.921 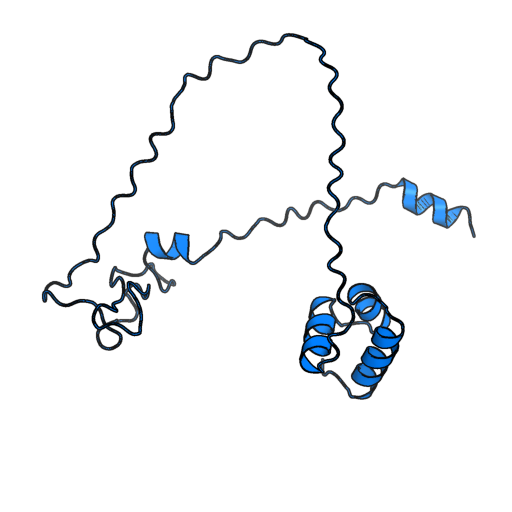1.00 51.94 166 ALA A O 1
ATOM 1286 N N . GLY A 1 167 ? -20.239 32.804 28.027 1.00 40.41 167 GLY A N 1
ATOM 1287 C CA . GLY A 1 167 ? -19.605 32.626 29.332 1.00 40.41 167 GLY A CA 1
ATOM 1288 C C . GLY A 1 167 ? -19.974 33.772 30.253 1.00 40.41 167 GLY A C 1
ATOM 1289 O O . GLY A 1 167 ? -20.114 34.897 29.724 1.00 40.41 167 GLY A O 1
#